Protein AF-A0A8T6ZWH1-F1 (afdb_monomer_lite)

Radius of gyration: 12.64 Å; chains: 1; bounding box: 28×24×37 Å

Foldseek 3Di:
DKDDDPVQPFKIKDKDWDQDPPRWTFIKIFIGGNNHTDFIAGHPDTDNDRVVSRVVNVVQRVQVVVCVVVVHDRPDDGPGPPPPD

Secondary structure (DSSP, 8-state):
-EEE-TTSTTEEEEEEEEE-GGG-EEEEEEEEETTEEEEEEE----BSSHHHHHHHHHHHHHHHHHHHHHTPPPSS--EE-----

pLDDT: mean 74.69, std 14.22, range [30.97, 89.19]

Sequence (85 aa):
MKADLKKYKNYTILYKTRVAECGEFIPVATLFKSGEEAVTLDIKKTFTDRNAALSFALGAAEATVDAKVEGKKPDFTLLVSEQLT

Structure (mmCIF, N/CA/C/O backbone):
data_AF-A0A8T6ZWH1-F1
#
_entry.id   AF-A0A8T6ZWH1-F1
#
loop_
_atom_site.group_PDB
_atom_site.id
_atom_site.type_symbol
_atom_site.label_atom_id
_atom_site.label_alt_id
_atom_site.label_comp_id
_atom_site.label_asym_id
_atom_site.label_entity_id
_atom_site.label_seq_id
_atom_site.pdbx_PDB_ins_code
_atom_site.Cartn_x
_atom_site.Cartn_y
_atom_site.Cartn_z
_atom_site.occupancy
_atom_site.B_iso_or_equiv
_atom_site.auth_seq_id
_atom_site.auth_comp_id
_atom_site.auth_asym_id
_atom_site.auth_atom_id
_atom_site.pdbx_PDB_model_num
ATOM 1 N N . MET A 1 1 ? -3.339 -6.075 -5.036 1.00 73.12 1 MET A N 1
ATOM 2 C CA . MET A 1 1 ? -3.409 -7.105 -3.978 1.00 73.12 1 MET A CA 1
ATOM 3 C C . MET A 1 1 ? -4.010 -6.457 -2.735 1.00 73.12 1 MET A C 1
ATOM 5 O O . MET A 1 1 ? -3.892 -5.244 -2.590 1.00 73.12 1 MET A O 1
ATOM 9 N N . LYS A 1 2 ? -4.712 -7.221 -1.891 1.00 68.44 2 LYS A N 1
ATOM 10 C CA . LYS A 1 2 ? -5.303 -6.726 -0.637 1.00 68.44 2 LYS A CA 1
ATOM 11 C C . LYS A 1 2 ? -4.542 -7.358 0.528 1.00 68.44 2 LYS A C 1
ATOM 13 O O . LYS A 1 2 ? -4.394 -8.577 0.544 1.00 68.44 2 LYS A O 1
ATOM 18 N N . ALA A 1 3 ? -4.083 -6.545 1.472 1.00 69.75 3 ALA A N 1
ATOM 19 C CA . ALA A 1 3 ? -3.558 -7.001 2.752 1.00 69.75 3 ALA A CA 1
ATOM 20 C C . ALA A 1 3 ? -4.522 -6.562 3.854 1.00 69.75 3 ALA A C 1
ATOM 22 O O . ALA A 1 3 ? -4.802 -5.373 4.025 1.00 69.75 3 ALA A O 1
ATOM 23 N N . ASP A 1 4 ? -5.051 -7.546 4.573 1.00 64.88 4 ASP A N 1
ATOM 24 C CA . ASP A 1 4 ? -5.847 -7.322 5.773 1.00 64.88 4 ASP A CA 1
ATOM 25 C C . ASP A 1 4 ? -4.890 -7.360 6.963 1.00 64.88 4 ASP A C 1
ATOM 27 O O . ASP A 1 4 ? -4.298 -8.400 7.279 1.00 64.88 4 ASP A O 1
ATOM 31 N N . LEU A 1 5 ? -4.663 -6.207 7.583 1.00 67.75 5 LEU A N 1
ATOM 32 C CA . LEU A 1 5 ? -3.721 -6.127 8.682 1.00 67.75 5 LEU A CA 1
ATOM 33 C C . LEU A 1 5 ? -4.421 -6.564 9.966 1.00 67.75 5 LEU A C 1
ATOM 35 O O . LEU A 1 5 ? -5.009 -5.750 10.671 1.00 67.75 5 LEU A O 1
ATOM 39 N N . LYS A 1 6 ? -4.313 -7.852 10.314 1.00 66.00 6 LYS A N 1
ATOM 40 C CA . LYS A 1 6 ? -4.917 -8.420 11.539 1.00 66.00 6 LYS A CA 1
ATOM 41 C C . LYS A 1 6 ? -4.560 -7.649 12.820 1.00 66.00 6 LYS A C 1
ATOM 43 O O . LYS A 1 6 ? -5.334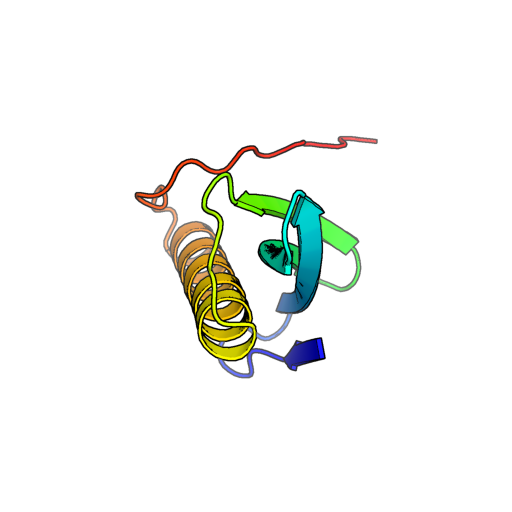 -7.667 13.774 1.00 66.00 6 LYS A O 1
ATOM 48 N N . LYS A 1 7 ? -3.403 -6.973 12.838 1.00 67.81 7 LYS A N 1
ATOM 49 C CA . LYS A 1 7 ? -2.950 -6.102 13.936 1.00 67.81 7 LYS A CA 1
ATOM 50 C C . LYS A 1 7 ? -3.841 -4.863 14.112 1.00 67.81 7 LYS A C 1
ATOM 52 O O . LYS A 1 7 ? -3.996 -4.389 15.233 1.00 67.81 7 LYS A O 1
ATOM 57 N N . TYR A 1 8 ? -4.467 -4.363 13.048 1.00 70.38 8 TYR A N 1
ATOM 58 C CA . TYR A 1 8 ? -5.282 -3.153 13.075 1.00 70.38 8 TYR A CA 1
ATOM 59 C C . TYR A 1 8 ? -6.715 -3.482 12.642 1.00 70.38 8 TYR A C 1
ATOM 61 O O . TYR A 1 8 ? -7.044 -3.476 11.460 1.00 70.38 8 TYR A O 1
ATOM 69 N N . LYS A 1 9 ? -7.587 -3.744 13.626 1.00 64.19 9 LYS A N 1
ATOM 70 C CA . LYS A 1 9 ? -8.947 -4.310 13.467 1.00 64.19 9 LYS A CA 1
ATOM 71 C C . LYS A 1 9 ? -9.918 -3.586 12.517 1.00 64.19 9 LYS A C 1
ATOM 73 O O . LYS A 1 9 ? -11.004 -4.100 12.302 1.00 64.19 9 LYS A O 1
ATOM 78 N N . ASN A 1 10 ? -9.552 -2.444 11.944 1.00 78.31 10 ASN A N 1
ATOM 79 C CA . ASN A 1 10 ? -10.389 -1.677 11.021 1.00 78.31 10 ASN A CA 1
ATOM 80 C C . ASN A 1 10 ? -9.606 -1.143 9.816 1.00 78.31 10 ASN A C 1
ATOM 82 O O . ASN A 1 10 ? -10.097 -0.243 9.145 1.00 78.31 10 ASN A O 1
ATOM 86 N N . TYR A 1 11 ? -8.389 -1.627 9.559 1.00 80.19 11 TYR A N 1
ATOM 87 C CA . TYR A 1 11 ? -7.580 -1.124 8.453 1.00 80.19 11 TYR A CA 1
ATOM 88 C C . TYR A 1 11 ? -7.388 -2.181 7.376 1.00 80.19 11 TYR A C 1
ATOM 90 O O . TYR A 1 11 ? -6.981 -3.312 7.634 1.00 80.19 11 TYR A O 1
ATOM 98 N N . THR A 1 12 ? -7.656 -1.780 6.142 1.00 83.00 12 THR A N 1
ATOM 99 C CA . THR A 1 12 ? -7.408 -2.575 4.943 1.00 83.00 12 THR A CA 1
ATOM 100 C C . THR A 1 12 ? -6.427 -1.824 4.063 1.00 83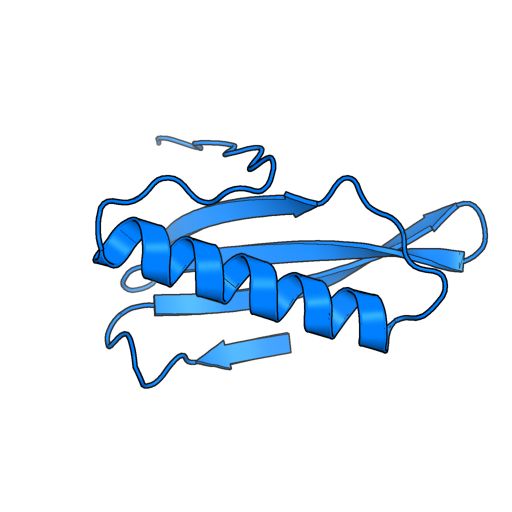.00 12 THR A C 1
ATOM 102 O O . THR A 1 12 ? -6.632 -0.645 3.785 1.00 83.00 12 THR A O 1
ATOM 105 N N . ILE A 1 13 ? -5.397 -2.509 3.570 1.00 84.56 13 ILE A N 1
ATOM 106 C CA . ILE A 1 13 ? -4.490 -1.949 2.570 1.00 84.56 13 ILE A CA 1
ATOM 107 C C . ILE A 1 13 ? -4.787 -2.582 1.218 1.00 84.56 13 ILE A C 1
ATOM 109 O O . ILE A 1 13 ? -4.740 -3.802 1.043 1.00 84.56 13 ILE A O 1
ATOM 113 N N . LEU A 1 14 ? -5.025 -1.731 0.232 1.00 85.56 14 LEU A N 1
ATOM 114 C CA . LEU A 1 14 ? -5.046 -2.076 -1.179 1.00 85.56 14 LEU A CA 1
ATOM 115 C C . LEU A 1 14 ? -3.771 -1.545 -1.815 1.00 85.56 14 LEU A C 1
ATOM 117 O O . LEU A 1 14 ? -3.604 -0.346 -1.969 1.00 85.56 14 LEU A O 1
ATOM 121 N N . TYR A 1 15 ? -2.866 -2.433 -2.205 1.00 85.81 15 TYR A N 1
ATOM 122 C CA . TYR A 1 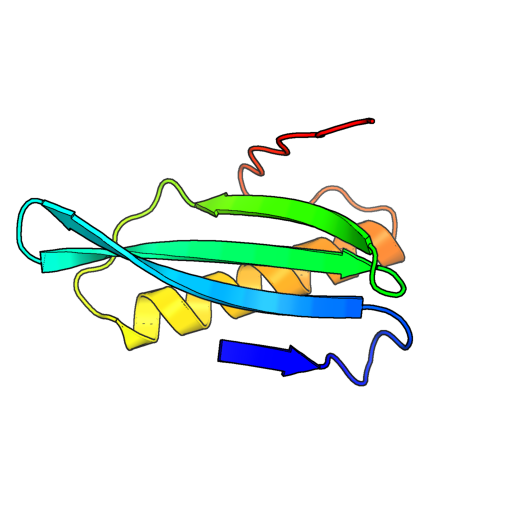15 ? -1.605 -2.050 -2.832 1.00 85.81 15 TYR A CA 1
ATOM 123 C C . TYR A 1 15 ? -1.519 -2.633 -4.239 1.00 85.81 15 TYR A C 1
ATOM 125 O O . TYR A 1 15 ? -1.907 -3.777 -4.511 1.00 85.81 15 TYR A O 1
ATOM 133 N N . LYS A 1 16 ? -1.050 -1.813 -5.170 1.00 88.06 16 LYS A N 1
ATOM 134 C CA . LYS A 1 16 ? -0.905 -2.131 -6.587 1.00 88.06 16 LYS A CA 1
ATOM 135 C C . LYS A 1 16 ? 0.377 -1.508 -7.114 1.00 88.06 16 LYS A C 1
ATOM 137 O O . LYS A 1 16 ? 0.944 -0.608 -6.512 1.00 88.06 16 LYS A O 1
ATOM 142 N N . THR A 1 17 ? 0.819 -1.983 -8.262 1.00 87.00 17 THR A N 1
ATOM 143 C CA . THR A 1 17 ? 1.899 -1.353 -9.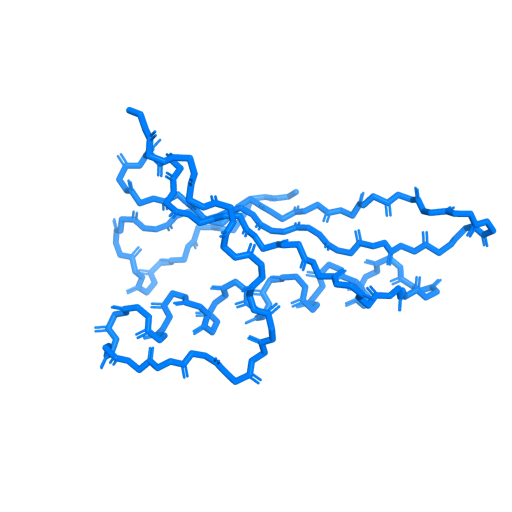016 1.00 87.00 17 THR A CA 1
ATOM 144 C C . THR A 1 17 ? 1.319 -0.802 -10.300 1.00 87.00 17 THR A C 1
ATOM 146 O O . THR A 1 17 ? 0.597 -1.508 -11.005 1.00 87.00 17 THR A O 1
ATOM 149 N N . ARG A 1 18 ? 1.640 0.444 -10.614 1.00 86.56 18 ARG A N 1
ATOM 150 C CA . ARG A 1 18 ? 1.446 1.023 -11.936 1.00 86.56 18 ARG A CA 1
ATOM 151 C C . ARG A 1 18 ? 2.724 0.803 -12.737 1.00 86.56 18 ARG A C 1
ATOM 153 O O . ARG A 1 18 ? 3.809 0.945 -12.192 1.00 86.56 18 ARG A O 1
ATOM 160 N N . VAL A 1 19 ? 2.604 0.445 -14.007 1.00 84.31 19 VAL A N 1
ATOM 161 C CA . VAL A 1 19 ? 3.763 0.385 -14.907 1.00 84.31 19 VAL A CA 1
ATOM 162 C C . VAL A 1 19 ? 4.019 1.798 -15.435 1.00 84.31 19 VAL A C 1
ATOM 164 O O . VAL A 1 19 ? 3.079 2.454 -15.890 1.00 84.31 19 VAL A O 1
ATOM 167 N N . ALA A 1 20 ? 5.250 2.279 -15.302 1.00 81.69 20 ALA A N 1
ATOM 168 C CA . ALA A 1 20 ? 5.727 3.551 -15.833 1.00 81.69 20 ALA A CA 1
ATOM 169 C C . ALA A 1 20 ? 6.420 3.353 -17.191 1.00 81.69 20 ALA A C 1
ATOM 171 O O . ALA A 1 20 ? 6.410 2.256 -17.758 1.00 81.69 20 ALA A O 1
ATOM 172 N N . GLU A 1 21 ? 7.008 4.422 -17.727 1.00 79.19 21 GLU A N 1
ATOM 173 C CA . GLU A 1 21 ? 7.807 4.350 -18.951 1.00 79.19 21 GLU A CA 1
ATOM 174 C C . GLU A 1 21 ? 8.973 3.355 -18.780 1.00 79.19 21 GLU A C 1
ATOM 176 O O . GLU A 1 21 ? 9.517 3.187 -17.692 1.00 79.19 21 GLU A O 1
ATOM 181 N N . CYS A 1 22 ? 9.314 2.625 -19.846 1.00 75.69 22 CYS A N 1
ATOM 182 C CA . CYS A 1 22 ? 10.400 1.631 -19.860 1.00 75.69 22 CYS A CA 1
ATOM 183 C C . CYS A 1 22 ? 10.294 0.448 -18.868 1.00 75.69 22 CYS A C 1
ATOM 185 O O . CYS A 1 22 ? 11.311 -0.127 -18.486 1.00 75.69 22 CYS A O 1
ATOM 187 N N . GLY A 1 23 ? 9.085 0.009 -18.498 1.00 78.44 23 GLY A N 1
ATOM 188 C CA . GLY A 1 23 ? 8.909 -1.231 -17.721 1.00 78.44 23 GLY A CA 1
ATOM 189 C C . GLY A 1 23 ? 9.257 -1.099 -16.236 1.00 78.44 23 GLY A C 1
ATOM 190 O O . GLY A 1 23 ? 9.346 -2.103 -15.530 1.00 78.44 23 GLY A O 1
ATOM 191 N N . GLU A 1 24 ? 9.41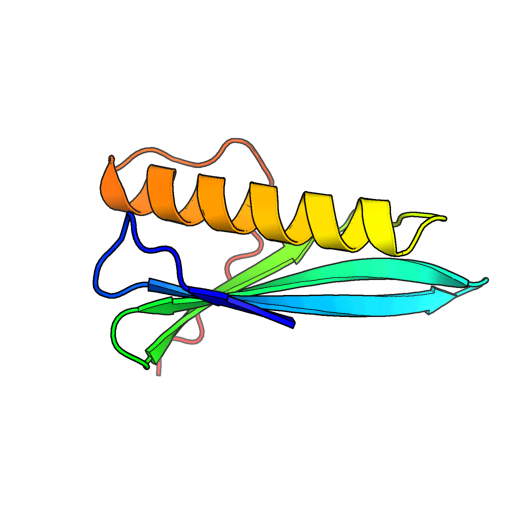9 0.130 -15.753 1.0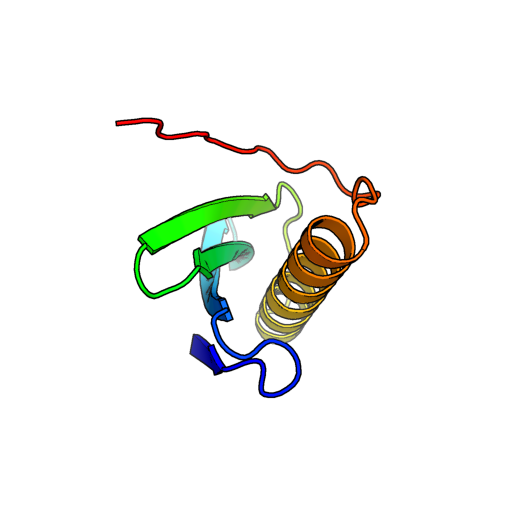0 86.94 24 GLU A N 1
ATOM 192 C CA . GLU A 1 24 ? 9.505 0.422 -14.332 1.00 86.94 24 GLU A CA 1
ATOM 193 C C . GLU A 1 24 ? 8.133 0.271 -13.653 1.00 86.94 24 GLU A C 1
ATOM 195 O O . GLU A 1 24 ? 7.076 0.482 -14.246 1.00 86.94 24 GLU A O 1
ATOM 200 N N . PHE A 1 25 ? 8.139 -0.072 -12.371 1.00 88.25 25 PHE A N 1
ATOM 201 C CA . PHE A 1 25 ? 6.964 -0.238 -11.530 1.00 88.25 25 PHE A CA 1
ATOM 202 C C . PHE A 1 25 ? 6.926 0.865 -10.475 1.00 88.25 25 PHE A C 1
ATOM 204 O O . PHE A 1 25 ? 7.833 0.999 -9.657 1.00 88.25 25 PHE A O 1
ATOM 211 N N . ILE A 1 26 ? 5.841 1.630 -10.467 1.00 86.56 26 ILE A N 1
ATOM 212 C CA . ILE A 1 26 ? 5.511 2.612 -9.438 1.00 86.56 26 ILE A CA 1
ATOM 213 C C . ILE A 1 26 ? 4.553 1.944 -8.451 1.00 86.56 26 ILE A C 1
ATOM 215 O O . ILE A 1 26 ? 3.445 1.560 -8.842 1.00 86.56 26 ILE A O 1
ATOM 219 N N . PRO A 1 27 ? 4.929 1.771 -7.180 1.00 85.94 27 PRO A N 1
ATOM 220 C CA . PRO A 1 27 ? 4.019 1.269 -6.177 1.00 85.94 27 PRO A CA 1
ATOM 221 C C . PRO A 1 27 ? 3.000 2.331 -5.784 1.00 85.94 27 PRO A C 1
ATOM 223 O O . PRO A 1 27 ? 3.304 3.508 -5.639 1.00 85.94 27 PRO A O 1
ATOM 226 N N . VAL A 1 28 ? 1.773 1.885 -5.581 1.00 85.06 28 VAL A N 1
ATOM 227 C CA . VAL A 1 28 ? 0.660 2.703 -5.114 1.00 85.06 28 VAL A CA 1
ATOM 228 C C . VAL A 1 28 ? -0.033 1.907 -4.028 1.00 85.06 28 VAL A C 1
ATOM 230 O O . VAL A 1 28 ? -0.353 0.732 -4.230 1.00 85.06 28 VAL A O 1
ATOM 233 N N . ALA A 1 29 ? -0.284 2.524 -2.884 1.00 86.69 29 ALA A N 1
ATOM 234 C CA . ALA A 1 29 ? -1.035 1.883 -1.816 1.00 86.69 29 ALA A CA 1
ATOM 235 C C . ALA A 1 29 ? -2.146 2.798 -1.322 1.00 86.69 29 ALA A C 1
ATOM 237 O O . ALA A 1 29 ? -1.929 3.970 -1.079 1.00 86.69 29 ALA A O 1
ATOM 238 N N . THR A 1 30 ? -3.338 2.254 -1.155 1.00 85.50 30 THR A N 1
ATOM 239 C CA . THR A 1 30 ? -4.499 2.947 -0.618 1.00 85.50 30 THR A CA 1
ATOM 240 C C . THR A 1 30 ? -4.894 2.265 0.677 1.00 85.50 30 THR A C 1
ATOM 242 O O . THR A 1 30 ? -5.056 1.044 0.743 1.00 85.50 30 THR A O 1
ATOM 245 N N . LEU A 1 31 ? -5.018 3.065 1.722 1.00 82.62 31 LEU A N 1
ATOM 246 C CA . LEU A 1 31 ? -5.417 2.655 3.046 1.00 82.62 31 LEU A CA 1
ATOM 247 C C . LEU A 1 31 ? -6.891 2.971 3.255 1.00 82.62 31 LEU A C 1
ATOM 249 O O . LEU A 1 31 ? -7.315 4.113 3.094 1.00 82.62 31 LEU A O 1
ATOM 253 N N . PHE A 1 32 ? -7.635 1.972 3.707 1.00 82.44 32 PHE A N 1
ATOM 254 C CA . PHE A 1 32 ? -9.033 2.089 4.083 1.00 82.44 32 PHE A CA 1
ATOM 255 C C . PHE A 1 32 ? -9.162 1.931 5.592 1.00 82.44 32 PHE A C 1
ATOM 257 O O . PHE A 1 32 ? -8.584 1.001 6.159 1.00 82.44 32 PHE A O 1
ATOM 264 N N . LYS A 1 33 ? -9.932 2.807 6.236 1.00 81.06 33 LYS A N 1
ATOM 265 C CA . LYS A 1 33 ? -10.296 2.716 7.652 1.00 81.06 33 LYS A CA 1
ATOM 266 C C . LYS A 1 33 ? -11.798 2.480 7.746 1.00 81.06 33 LYS A C 1
ATOM 268 O O . LYS A 1 33 ? -12.576 3.279 7.250 1.00 81.06 33 LYS A O 1
ATOM 273 N N . SER A 1 34 ? -12.204 1.374 8.361 1.00 83.19 34 SER A N 1
ATOM 274 C CA . SER A 1 34 ? -13.609 0.968 8.498 1.00 83.19 34 SER A CA 1
ATOM 275 C C . SER A 1 34 ? -14.375 0.886 7.166 1.00 83.19 34 SER A C 1
ATOM 277 O O . SER A 1 34 ? -15.589 1.032 7.143 1.00 83.19 34 SER A O 1
ATOM 279 N N . GLY A 1 35 ? -13.670 0.627 6.058 1.00 77.19 35 GLY A N 1
ATOM 280 C CA . GLY A 1 35 ? -14.255 0.560 4.713 1.00 77.19 35 GLY A CA 1
ATOM 281 C C . GLY A 1 35 ? -14.238 1.877 3.930 1.00 77.19 35 GLY A C 1
ATOM 282 O O . GLY A 1 35 ? -14.512 1.849 2.736 1.00 77.19 35 GLY A O 1
ATOM 283 N N . GLU A 1 36 ? -13.848 2.992 4.549 1.00 75.50 36 GLU A N 1
ATOM 284 C CA . GLU A 1 36 ? -13.707 4.295 3.889 1.00 75.50 36 GLU A CA 1
ATOM 285 C C . GLU A 1 36 ? -12.251 4.552 3.492 1.00 75.50 36 GLU A C 1
ATOM 287 O O . GLU A 1 36 ? -11.332 4.188 4.233 1.00 75.50 36 GLU A O 1
ATOM 292 N N . GLU A 1 37 ? -12.019 5.164 2.327 1.00 77.44 37 GLU A N 1
ATOM 293 C CA . GLU A 1 37 ? -10.669 5.545 1.902 1.00 77.44 37 GLU A CA 1
ATOM 294 C C . GLU A 1 37 ? -10.116 6.607 2.860 1.00 77.44 37 GLU A C 1
ATOM 296 O O . GLU A 1 37 ? -10.659 7.697 2.993 1.00 77.44 37 GLU A O 1
ATOM 301 N N . ALA A 1 38 ? -9.036 6.272 3.561 1.00 76.50 38 ALA A N 1
ATOM 302 C CA . ALA A 1 38 ? -8.451 7.134 4.579 1.00 76.50 38 ALA A CA 1
ATOM 303 C C . ALA A 1 38 ? -7.213 7.874 4.071 1.00 76.50 38 ALA A C 1
ATOM 305 O O . ALA A 1 38 ? -6.961 9.005 4.485 1.00 76.50 38 ALA A O 1
ATOM 306 N N . VAL A 1 39 ? -6.373 7.197 3.281 1.00 75.81 39 VAL A N 1
ATOM 307 C CA . VAL A 1 39 ? -5.113 7.736 2.753 1.00 75.81 39 VAL A CA 1
ATOM 308 C C . VAL A 1 39 ? -4.756 6.998 1.474 1.00 75.81 39 VAL A C 1
ATOM 310 O O . VAL A 1 39 ? -4.676 5.773 1.485 1.00 75.81 39 VAL A O 1
ATOM 313 N N . THR A 1 40 ? -4.413 7.725 0.418 1.00 80.44 40 THR A N 1
ATOM 314 C CA . THR A 1 40 ? -3.678 7.157 -0.714 1.00 80.44 40 THR A CA 1
ATOM 315 C C . THR A 1 40 ? -2.206 7.560 -0.629 1.00 80.44 40 THR A C 1
ATOM 317 O O . THR A 1 40 ? -1.871 8.710 -0.364 1.00 80.44 40 THR A O 1
ATOM 320 N N . LEU A 1 41 ? -1.326 6.580 -0.806 1.00 77.62 41 LEU A N 1
ATOM 321 C CA . LEU A 1 41 ? 0.123 6.691 -0.866 1.00 77.62 41 LEU A CA 1
ATOM 322 C C . LEU A 1 41 ? 0.551 6.683 -2.326 1.00 77.62 41 LEU A C 1
ATOM 324 O O . LEU A 1 41 ? 0.603 5.624 -2.963 1.00 77.62 41 LEU A O 1
ATOM 328 N N . ASP A 1 42 ? 0.886 7.866 -2.829 1.00 76.00 42 ASP A N 1
ATOM 329 C CA . ASP A 1 42 ? 1.588 8.002 -4.098 1.00 76.00 42 ASP A CA 1
ATOM 330 C C . ASP A 1 42 ? 3.100 7.974 -3.844 1.00 76.00 42 ASP A C 1
ATOM 332 O O . ASP A 1 42 ? 3.684 8.899 -3.271 1.00 76.00 42 ASP A O 1
ATOM 336 N N . ILE A 1 43 ? 3.733 6.857 -4.200 1.00 76.31 43 ILE A N 1
ATOM 337 C CA . ILE A 1 43 ? 5.156 6.639 -3.958 1.00 76.31 43 ILE A CA 1
ATOM 338 C C . ILE A 1 43 ? 5.915 7.075 -5.210 1.00 76.31 43 ILE A C 1
ATOM 340 O O . ILE A 1 43 ? 5.929 6.372 -6.215 1.00 76.31 43 ILE A O 1
ATOM 344 N N . LYS A 1 44 ? 6.632 8.203 -5.131 1.00 76.56 44 LYS A N 1
ATOM 345 C CA . LYS A 1 44 ? 7.447 8.750 -6.241 1.00 76.56 44 LYS A CA 1
ATOM 346 C C . LYS A 1 44 ? 8.700 7.936 -6.594 1.00 76.56 44 LYS A C 1
ATOM 348 O O . LYS A 1 44 ? 9.577 8.424 -7.301 1.00 76.56 44 LYS A O 1
ATOM 353 N N . LYS A 1 45 ? 8.826 6.721 -6.070 1.00 80.06 45 LYS A N 1
ATOM 354 C CA . LYS A 1 45 ? 9.964 5.841 -6.311 1.00 80.06 45 LYS A CA 1
ATOM 355 C C . LYS A 1 45 ? 9.572 4.785 -7.333 1.00 80.06 45 LYS A C 1
ATOM 357 O O . LYS A 1 45 ? 8.616 4.047 -7.112 1.00 80.06 45 LYS A O 1
ATOM 362 N N . THR A 1 46 ? 10.326 4.704 -8.419 1.00 84.31 46 THR A N 1
ATOM 363 C CA . THR A 1 46 ? 10.210 3.627 -9.398 1.00 84.31 46 THR A CA 1
ATOM 364 C C . THR A 1 46 ? 11.087 2.444 -9.002 1.00 84.31 46 THR A C 1
ATOM 366 O O . THR A 1 46 ? 12.085 2.577 -8.288 1.00 84.31 46 THR A O 1
ATOM 369 N N . PHE A 1 47 ? 10.682 1.257 -9.437 1.00 87.56 47 PHE A N 1
ATOM 370 C CA . PHE A 1 47 ? 11.389 0.005 -9.206 1.00 87.56 47 PHE A CA 1
ATOM 371 C C . PHE A 1 47 ? 11.477 -0.756 -10.521 1.00 87.56 47 PHE A C 1
ATOM 373 O O . PHE A 1 47 ? 10.506 -0.831 -11.262 1.00 87.56 47 PHE A O 1
ATOM 380 N N . THR A 1 48 ? 12.608 -1.389 -10.792 1.00 89.19 48 THR A N 1
ATOM 381 C CA . THR A 1 48 ? 12.761 -2.269 -11.960 1.00 89.19 48 THR A CA 1
ATOM 382 C C . THR A 1 48 ? 12.203 -3.674 -11.716 1.00 89.19 48 THR A C 1
ATOM 384 O O . THR A 1 48 ? 12.021 -4.438 -12.658 1.00 89.19 48 THR A O 1
ATOM 387 N N . ASP A 1 49 ? 11.884 -4.008 -10.460 1.00 88.81 49 ASP A N 1
ATOM 388 C CA . ASP A 1 49 ? 11.281 -5.277 -10.057 1.00 88.81 49 ASP A CA 1
ATOM 389 C C . ASP A 1 49 ? 9.891 -5.071 -9.437 1.00 88.81 49 ASP A C 1
ATOM 391 O O . ASP A 1 49 ? 9.701 -4.284 -8.501 1.00 88.81 49 ASP A O 1
ATOM 395 N N . ARG A 1 50 ? 8.903 -5.817 -9.945 1.00 86.56 50 ARG A N 1
ATOM 396 C CA . ARG A 1 50 ? 7.505 -5.709 -9.504 1.00 86.56 50 ARG A CA 1
ATOM 397 C C . ARG A 1 50 ? 7.323 -6.141 -8.052 1.00 86.56 50 ARG A C 1
ATOM 399 O O . ARG A 1 50 ? 6.509 -5.554 -7.341 1.00 86.56 50 ARG A O 1
ATOM 406 N N . ASN A 1 51 ? 8.036 -7.176 -7.612 1.00 88.62 51 ASN A N 1
ATOM 407 C CA . ASN A 1 51 ? 7.889 -7.692 -6.253 1.00 88.62 51 ASN A CA 1
ATOM 408 C C . ASN A 1 51 ? 8.501 -6.727 -5.234 1.00 88.62 51 ASN A C 1
ATOM 410 O O . ASN A 1 51 ? 7.887 -6.479 -4.200 1.00 88.62 51 ASN A O 1
ATOM 414 N N . ALA A 1 52 ? 9.641 -6.116 -5.552 1.00 87.06 52 ALA A N 1
ATOM 415 C CA . ALA A 1 52 ? 10.250 -5.059 -4.760 1.00 87.06 52 ALA A CA 1
ATOM 416 C C . ALA A 1 52 ? 9.304 -3.859 -4.619 1.00 87.06 52 ALA A C 1
ATOM 418 O O . ALA A 1 52 ? 9.103 -3.377 -3.503 1.00 87.06 52 ALA A O 1
ATOM 419 N N . ALA A 1 53 ? 8.656 -3.435 -5.712 1.00 87.44 53 ALA A N 1
ATOM 420 C CA . ALA A 1 53 ? 7.650 -2.376 -5.668 1.00 87.44 53 ALA A CA 1
ATOM 421 C C . ALA A 1 53 ? 6.477 -2.745 -4.745 1.00 87.44 53 ALA A C 1
ATOM 423 O O . ALA A 1 53 ? 6.108 -1.969 -3.867 1.00 87.44 53 ALA A O 1
ATOM 424 N N . LEU A 1 54 ? 5.905 -3.945 -4.900 1.00 86.38 54 LEU A N 1
ATOM 425 C CA . LEU A 1 54 ? 4.778 -4.406 -4.080 1.00 86.38 54 LEU A CA 1
ATOM 426 C C . LEU A 1 54 ? 5.136 -4.508 -2.592 1.00 86.38 54 LEU A C 1
ATOM 428 O O . LEU A 1 54 ? 4.363 -4.038 -1.757 1.00 86.38 54 LEU A O 1
ATOM 432 N N . SER A 1 55 ? 6.295 -5.081 -2.262 1.00 87.88 55 SER A N 1
ATOM 433 C CA . SER A 1 55 ? 6.780 -5.176 -0.881 1.00 87.88 55 SER A CA 1
ATOM 434 C C . SER A 1 55 ? 7.010 -3.797 -0.270 1.00 87.88 55 SER A C 1
ATOM 436 O O . SER A 1 55 ? 6.648 -3.569 0.882 1.00 87.88 55 SER A O 1
ATOM 438 N N . PHE A 1 56 ? 7.547 -2.851 -1.046 1.00 86.94 56 PHE A N 1
ATOM 439 C CA . PHE A 1 56 ? 7.707 -1.472 -0.594 1.00 86.94 56 PHE A CA 1
ATOM 440 C C . PHE A 1 56 ? 6.354 -0.789 -0.354 1.00 86.94 56 PHE A C 1
ATOM 442 O O . PHE A 1 56 ? 6.173 -0.139 0.672 1.00 86.94 56 PHE A O 1
ATOM 449 N N . ALA A 1 57 ? 5.387 -0.971 -1.262 1.00 85.94 57 ALA A N 1
ATOM 450 C CA . ALA A 1 57 ? 4.034 -0.432 -1.125 1.00 85.94 57 ALA A CA 1
ATOM 451 C C . ALA A 1 57 ? 3.359 -0.910 0.167 1.00 85.94 57 ALA A C 1
ATOM 453 O O . ALA A 1 57 ? 2.762 -0.114 0.890 1.00 85.94 57 ALA A O 1
ATOM 454 N N . LEU A 1 58 ? 3.471 -2.211 0.452 1.00 85.12 58 LEU A N 1
ATOM 455 C CA . LEU A 1 58 ? 2.910 -2.819 1.651 1.00 85.12 58 LEU A CA 1
ATOM 456 C C . LEU A 1 58 ? 3.592 -2.281 2.914 1.00 85.12 58 LEU A C 1
ATOM 458 O O . LEU A 1 58 ? 2.897 -1.792 3.798 1.00 85.12 58 LEU A O 1
ATOM 462 N N . GLY A 1 59 ? 4.928 -2.274 2.960 1.00 85.19 59 GLY A N 1
ATOM 463 C CA . GLY A 1 59 ? 5.671 -1.772 4.119 1.00 85.19 59 GLY A CA 1
ATOM 464 C C . GLY A 1 59 ? 5.427 -0.284 4.399 1.00 85.19 59 GLY A C 1
ATOM 465 O O . GLY A 1 59 ? 5.246 0.106 5.550 1.00 85.19 59 GLY A O 1
ATOM 466 N N . ALA A 1 60 ? 5.347 0.555 3.359 1.00 82.94 60 ALA A N 1
ATOM 467 C CA . ALA A 1 60 ? 5.003 1.971 3.506 1.00 82.94 60 ALA A CA 1
ATOM 468 C C . ALA A 1 60 ? 3.564 2.157 4.019 1.00 82.94 60 ALA A C 1
ATOM 470 O O . ALA A 1 60 ? 3.297 2.996 4.882 1.00 82.94 60 ALA A O 1
ATOM 471 N N . ALA A 1 61 ? 2.622 1.352 3.530 1.00 81.56 61 ALA A N 1
ATOM 472 C CA . ALA A 1 61 ? 1.251 1.377 4.015 1.00 81.56 61 ALA A CA 1
ATOM 473 C C . ALA A 1 61 ? 1.139 0.916 5.474 1.00 81.56 61 ALA A C 1
ATOM 475 O O . ALA A 1 61 ? 0.489 1.595 6.266 1.00 81.56 61 ALA A O 1
ATOM 476 N N . GLU A 1 62 ? 1.827 -0.156 5.864 1.00 82.00 62 GLU A N 1
ATOM 477 C CA . GLU A 1 62 ? 1.898 -0.613 7.256 1.00 82.00 62 GLU A CA 1
ATOM 478 C C . GLU A 1 62 ? 2.495 0.453 8.175 1.00 82.00 62 GLU A C 1
ATOM 480 O O . GLU A 1 62 ? 1.892 0.781 9.194 1.00 82.00 62 GLU A O 1
ATOM 485 N N . ALA A 1 63 ? 3.614 1.065 7.784 1.00 80.44 63 ALA A N 1
ATOM 486 C CA . ALA A 1 63 ? 4.231 2.150 8.542 1.00 80.44 63 ALA A CA 1
ATOM 487 C C . ALA A 1 63 ? 3.317 3.385 8.653 1.00 80.44 63 ALA A C 1
ATOM 489 O O . ALA A 1 63 ? 3.303 4.043 9.689 1.00 80.44 63 ALA A O 1
ATOM 490 N N . THR A 1 64 ? 2.511 3.687 7.626 1.00 78.69 64 THR A N 1
ATOM 491 C CA . THR A 1 64 ? 1.499 4.761 7.686 1.00 78.69 64 THR A CA 1
ATOM 492 C C . THR A 1 64 ? 0.413 4.443 8.706 1.00 78.69 64 THR A C 1
ATOM 494 O O . THR A 1 64 ? -0.001 5.322 9.462 1.00 78.69 64 THR A O 1
ATOM 497 N N . VAL A 1 65 ? -0.074 3.199 8.719 1.00 78.06 65 VAL A N 1
ATOM 498 C CA . VAL A 1 65 ? -1.083 2.753 9.687 1.00 78.06 65 VAL A CA 1
ATOM 499 C C . VAL A 1 65 ? -0.518 2.814 11.094 1.00 78.06 65 VAL A C 1
ATOM 501 O O . VAL A 1 65 ? -1.169 3.370 11.973 1.00 78.06 65 VAL A O 1
ATOM 504 N N . ASP A 1 66 ? 0.691 2.293 11.297 1.00 79.31 66 ASP A N 1
ATOM 505 C CA . ASP A 1 66 ? 1.371 2.311 12.588 1.00 79.31 66 ASP A CA 1
ATOM 506 C C . ASP A 1 66 ? 1.557 3.751 13.073 1.00 79.31 66 ASP A C 1
ATOM 508 O O . ASP A 1 66 ? 1.134 4.082 14.173 1.00 79.31 66 ASP A O 1
ATOM 512 N N . ALA A 1 67 ? 2.017 4.651 12.202 1.00 75.44 67 ALA A N 1
ATOM 513 C CA . ALA A 1 67 ? 2.152 6.067 12.508 1.00 75.44 67 ALA A CA 1
ATOM 514 C C . ALA A 1 67 ? 0.799 6.733 12.837 1.00 75.44 67 ALA A C 1
ATOM 516 O O . ALA A 1 67 ? 0.696 7.445 13.833 1.00 75.44 67 ALA A O 1
ATOM 517 N N . LYS A 1 68 ? -0.281 6.453 12.090 1.00 72.31 68 LYS A N 1
ATOM 518 C CA . LYS A 1 68 ? -1.629 6.963 12.419 1.00 72.31 68 LYS A CA 1
ATOM 519 C C . LYS A 1 68 ? -2.184 6.400 13.732 1.00 72.31 68 LYS A C 1
ATOM 521 O O . LYS A 1 68 ? -2.930 7.101 14.409 1.00 72.31 68 LYS A O 1
ATOM 526 N N . VAL A 1 69 ? -1.864 5.155 14.076 1.00 72.56 69 VAL A N 1
ATOM 527 C CA . VAL A 1 69 ? -2.330 4.493 15.306 1.00 72.56 69 VAL A CA 1
ATOM 528 C C . VAL A 1 69 ? -1.516 4.941 16.519 1.00 72.56 69 VAL A C 1
ATOM 530 O O . VAL A 1 69 ? -2.090 5.180 17.576 1.00 72.56 69 VAL A O 1
ATOM 533 N N . GLU A 1 70 ? -0.205 5.106 16.364 1.00 70.00 70 GLU A N 1
ATOM 534 C CA . GLU A 1 70 ? 0.706 5.604 17.397 1.00 70.00 70 GLU A CA 1
ATOM 535 C C . GLU A 1 70 ? 0.729 7.142 17.500 1.00 70.00 70 GLU A C 1
ATOM 537 O O . GLU A 1 70 ? 1.381 7.686 18.388 1.00 70.00 70 GLU A O 1
ATOM 542 N N . GLY A 1 71 ? 0.051 7.860 16.597 1.00 64.12 71 GLY A N 1
ATOM 543 C CA . GLY A 1 71 ? 0.068 9.327 16.538 1.00 64.12 71 GLY A CA 1
ATOM 544 C C . GLY A 1 71 ? 1.404 9.927 16.074 1.00 64.12 71 GLY A C 1
ATOM 545 O O . GLY A 1 71 ? 1.681 11.096 16.335 1.00 64.12 71 GLY A O 1
ATOM 546 N N . LYS A 1 72 ? 2.246 9.143 15.396 1.00 59.25 72 LYS A N 1
ATOM 547 C CA . LYS A 1 72 ? 3.536 9.571 14.837 1.00 59.25 72 LYS A CA 1
ATOM 548 C C . LYS A 1 72 ? 3.371 10.052 13.390 1.00 59.25 72 LYS A C 1
ATOM 550 O O . LYS A 1 72 ? 2.425 9.682 12.699 1.00 59.25 72 LYS A O 1
ATOM 555 N N . LYS A 1 73 ? 4.305 10.879 12.907 1.00 55.69 73 LYS A N 1
ATOM 556 C CA . LYS A 1 73 ? 4.427 11.173 11.470 1.00 55.69 73 LYS A CA 1
ATOM 557 C C . LYS A 1 73 ? 5.321 10.107 10.824 1.00 55.69 73 LYS A C 1
ATOM 559 O O . LYS A 1 73 ? 6.419 9.889 11.324 1.00 55.69 73 LYS A O 1
ATOM 564 N N . PRO A 1 74 ? 4.876 9.440 9.754 1.00 58.38 74 PRO A N 1
ATOM 565 C CA . PRO A 1 74 ? 5.731 8.533 8.991 1.00 58.38 74 PRO A CA 1
ATOM 566 C C . PRO A 1 74 ? 6.845 9.308 8.260 1.00 58.38 74 PRO A C 1
ATOM 568 O O . PRO A 1 74 ? 6.629 10.425 7.795 1.00 58.38 74 PRO A O 1
ATOM 571 N N . ASP A 1 75 ? 8.027 8.697 8.159 1.00 51.09 75 ASP A N 1
ATOM 572 C CA . ASP A 1 75 ? 9.276 9.336 7.696 1.00 51.09 75 ASP A CA 1
ATOM 573 C C . ASP A 1 75 ? 9.439 9.383 6.158 1.00 51.09 75 ASP A C 1
ATOM 575 O O . ASP A 1 75 ? 10.429 9.878 5.629 1.00 51.09 75 ASP A O 1
ATOM 579 N N . PHE A 1 76 ? 8.466 8.872 5.400 1.00 55.72 76 PHE A N 1
ATOM 580 C CA . PHE A 1 76 ? 8.439 8.959 3.935 1.00 55.72 76 PHE A CA 1
ATOM 581 C C . PHE A 1 76 ? 7.457 10.035 3.476 1.00 55.72 76 PHE A C 1
ATOM 583 O O . PHE A 1 76 ? 6.454 10.310 4.134 1.00 55.72 76 PHE A O 1
ATOM 590 N N . THR A 1 77 ? 7.730 10.639 2.315 1.00 48.81 77 THR A N 1
ATOM 591 C CA . THR A 1 77 ? 6.844 11.629 1.695 1.00 48.81 77 THR A CA 1
ATOM 592 C C . THR A 1 77 ? 5.508 10.982 1.337 1.00 48.81 77 THR A C 1
ATOM 594 O O . THR A 1 77 ? 5.345 10.419 0.257 1.00 48.81 77 THR A O 1
ATOM 597 N N . LEU A 1 78 ? 4.538 11.071 2.244 1.00 53.47 78 LEU A N 1
ATOM 598 C CA . LEU A 1 78 ? 3.141 10.891 1.899 1.00 53.47 78 LEU A CA 1
ATOM 599 C C . LEU A 1 78 ? 2.677 12.112 1.120 1.00 53.47 78 LEU A C 1
ATOM 601 O O . LEU A 1 78 ? 2.481 13.186 1.688 1.00 53.47 78 LEU A O 1
ATOM 605 N N . LEU A 1 79 ? 2.419 11.931 -0.168 1.00 50.00 79 LEU A N 1
ATOM 606 C CA . LEU A 1 79 ? 1.421 12.757 -0.827 1.00 50.00 79 LEU A CA 1
ATOM 607 C C . LEU A 1 79 ? 0.053 12.284 -0.338 1.00 50.00 79 LEU A C 1
ATOM 609 O O . LEU A 1 79 ? -0.565 11.419 -0.948 1.00 50.00 79 LEU A O 1
ATOM 613 N N . VAL A 1 80 ? -0.392 12.816 0.803 1.00 42.81 80 VAL A N 1
ATOM 614 C CA . VAL A 1 80 ? -1.783 12.661 1.222 1.00 42.81 80 VAL A CA 1
ATOM 615 C C . VAL A 1 80 ? -2.608 13.525 0.275 1.00 42.81 80 VAL A C 1
ATOM 617 O O . VAL A 1 80 ? -2.714 14.735 0.456 1.00 42.81 80 VAL A O 1
ATOM 620 N N . SER A 1 81 ? -3.180 12.924 -0.764 1.00 44.38 81 SER A N 1
ATOM 621 C CA . SER A 1 81 ? -4.381 13.502 -1.357 1.00 44.38 81 SER A CA 1
ATOM 622 C C . SER A 1 81 ? -5.502 13.253 -0.357 1.00 44.38 81 SER A C 1
ATOM 624 O O . SER A 1 81 ? -6.147 12.210 -0.387 1.00 44.38 81 SER A O 1
ATOM 626 N N . GLU A 1 82 ? -5.684 14.171 0.593 1.00 37.41 82 GLU A N 1
ATOM 627 C CA . GLU A 1 82 ? -6.934 14.246 1.340 1.00 37.41 82 GLU A CA 1
ATOM 628 C C . GLU A 1 82 ? -8.019 14.598 0.319 1.00 37.41 82 GLU A C 1
ATOM 630 O O . GLU A 1 82 ? -8.223 15.768 0.002 1.00 37.41 82 GLU A O 1
ATOM 635 N N . GLN A 1 83 ? -8.710 13.605 -0.244 1.00 38.78 83 GLN A N 1
ATOM 636 C CA . GLN A 1 83 ? -10.072 13.868 -0.692 1.00 38.78 83 GLN A CA 1
ATOM 637 C C . GLN A 1 83 ? -10.952 13.838 0.553 1.00 38.78 83 GLN A C 1
ATOM 639 O O . GLN A 1 83 ? -11.541 12.827 0.910 1.00 38.78 83 GLN A O 1
ATOM 644 N N . LEU A 1 84 ? -10.967 14.977 1.249 1.00 32.78 84 LEU A N 1
ATOM 645 C CA . LEU A 1 84 ? -12.098 15.370 2.076 1.00 32.78 84 LEU A CA 1
ATOM 646 C C . LEU A 1 84 ? -13.287 15.556 1.132 1.00 32.78 84 LEU A C 1
ATOM 648 O O . LEU A 1 84 ? -13.291 16.488 0.324 1.00 32.78 84 LEU A O 1
ATOM 652 N N . THR A 1 85 ? -14.279 14.675 1.191 1.00 30.97 85 THR A N 1
ATOM 653 C CA . THR A 1 85 ? -15.652 15.013 0.794 1.00 30.97 85 THR A CA 1
ATOM 654 C C . THR A 1 85 ? -16.642 14.170 1.571 1.00 30.97 85 THR A C 1
ATOM 656 O O . THR A 1 85 ? -16.414 12.947 1.668 1.00 30.97 85 THR A O 1
#